Protein AF-A0A9P1DI68-F1 (afdb_monomer_lite)

Sequence (134 aa):
MGTPGVYPNKTTENHTLWALDANTGDMIWSFNTPSCTAVGARGGTLEEMCWPLAWSAPVISKDGIVYINWAFGGVTYALRDINKDGLCDLHNPEEVSSFDFGIGHQGGPALAPGMLVVLTCHGPRAILTAAIEQ

Foldseek 3Di:
DDDQDPPPDQPQPFPKDFDADPVPRHTQAIETDDGLP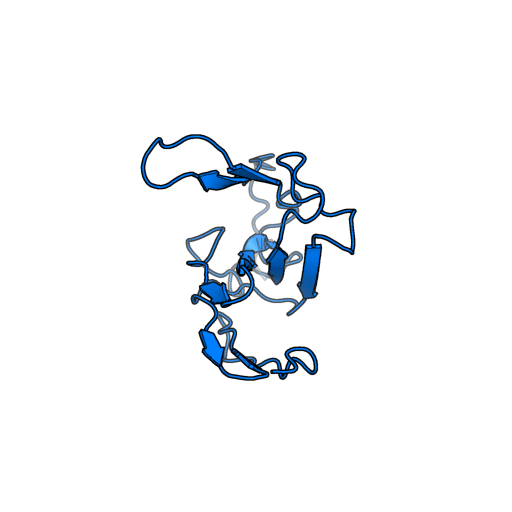EPWAVNDGVVLHDPDDQKADWDADPVGFIWIFGFSNQKIKTADPPVRPRYRDPPDPVGIDMDHPSGGFHYYWDDDQQFIWTQGPVGTDTDRHNDDDD

pLDDT: mean 78.98, std 18.3, range [32.09, 98.06]

InterPro domains:
  IPR011047 Quinoprotein alcohol dehydrogenase-like superfamily [SSF50998] (12-80)
  IPR015943 WD40/YVTN repeat-like-containing domain superfamily [G3DSA:2.130.10.10] (3-131)

Secondary structure (DSSP, 8-state):
-PPP---S-------EEEEE-TTT--EEEEEEPPP--SSSGGG--TTS---S-SBPPPEE-TT-PEEEEETTTTEEEEE--SS-SSB--TT-TTTEEEEE-SS---SPPEEETTEEEEEETTEEEEE--S----

Radius of gyration: 15.73 Å; chains: 1; bounding box: 32×36×48 Å

Structure (mmCIF, N/CA/C/O backbone):
data_AF-A0A9P1DI68-F1
#
_entry.id   AF-A0A9P1DI68-F1
#
loop_
_atom_site.group_PDB
_atom_site.id
_atom_site.type_symbol
_atom_site.label_atom_id
_atom_site.label_alt_id
_atom_site.label_comp_id
_atom_site.label_asym_id
_atom_site.label_entity_id
_atom_site.label_seq_id
_atom_site.pdbx_PDB_ins_code
_atom_site.Cartn_x
_atom_site.Cartn_y
_atom_site.Cartn_z
_atom_site.occupancy
_atom_site.B_iso_or_equiv
_atom_site.auth_seq_id
_atom_site.auth_comp_id
_atom_site.auth_asym_id
_atom_site.auth_atom_id
_atom_site.pdbx_PDB_model_num
ATOM 1 N N . MET A 1 1 ? 15.462 8.224 -32.497 1.00 32.09 1 MET A N 1
ATOM 2 C CA . MET A 1 1 ? 16.110 7.978 -31.192 1.00 32.09 1 MET A CA 1
ATOM 3 C C . MET A 1 1 ? 16.189 9.311 -30.465 1.00 32.09 1 MET A C 1
ATOM 5 O O . MET A 1 1 ? 17.131 10.060 -30.681 1.00 32.09 1 MET A O 1
ATOM 9 N N . GLY A 1 2 ? 15.136 9.670 -29.729 1.00 32.91 2 GLY A N 1
ATOM 10 C CA . GLY A 1 2 ? 15.162 10.847 -28.861 1.00 32.91 2 GLY A CA 1
ATOM 11 C C . GLY A 1 2 ? 15.898 10.488 -27.577 1.00 32.91 2 GLY A C 1
ATOM 12 O O . GLY A 1 2 ? 15.699 9.400 -27.044 1.00 32.91 2 GLY A O 1
ATOM 13 N N . THR A 1 3 ? 16.780 11.363 -27.114 1.00 34.38 3 THR A N 1
ATOM 14 C CA . THR A 1 3 ? 17.386 11.281 -25.781 1.00 34.38 3 THR A CA 1
ATOM 15 C C . THR A 1 3 ? 16.291 11.075 -24.72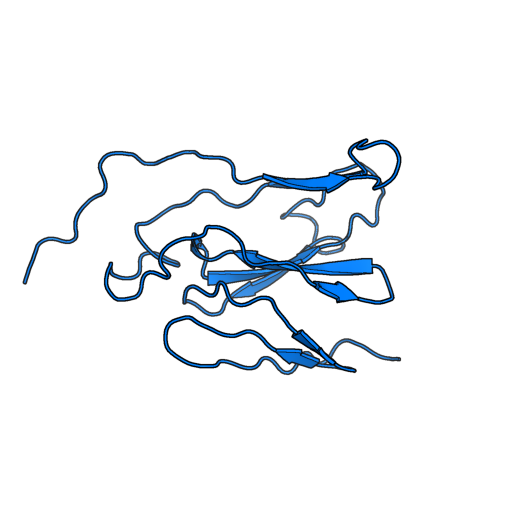8 1.00 34.38 3 THR A C 1
ATOM 17 O O . THR A 1 3 ? 15.342 11.864 -24.731 1.00 34.38 3 THR A O 1
ATOM 20 N N . PRO A 1 4 ? 16.381 10.066 -23.836 1.00 43.75 4 PRO A N 1
ATOM 21 C CA . PRO A 1 4 ? 15.457 9.951 -22.716 1.00 43.75 4 PRO A CA 1
ATOM 22 C C . PRO A 1 4 ? 15.517 11.257 -21.931 1.00 43.75 4 PRO A C 1
ATOM 24 O O . PRO A 1 4 ? 16.596 11.670 -21.501 1.00 43.75 4 PRO A O 1
ATOM 27 N N . GLY A 1 5 ? 14.382 11.946 -21.824 1.00 40.44 5 GLY A N 1
ATOM 28 C CA . GLY A 1 5 ? 14.281 13.172 -21.050 1.00 40.44 5 GLY A CA 1
ATOM 29 C C . GLY A 1 5 ? 14.681 12.874 -19.612 1.00 40.44 5 GLY A C 1
ATOM 30 O O . GLY A 1 5 ? 13.929 12.251 -18.871 1.00 40.44 5 GLY A O 1
ATOM 31 N N . VAL A 1 6 ? 15.885 13.289 -19.227 1.00 43.25 6 VAL A N 1
ATOM 32 C CA . VAL A 1 6 ? 16.270 13.391 -17.824 1.00 43.25 6 VAL A CA 1
ATOM 33 C C . VAL A 1 6 ? 15.393 14.494 -17.253 1.00 43.25 6 VAL A C 1
ATOM 35 O O . VAL A 1 6 ? 15.580 15.655 -17.605 1.00 43.25 6 VAL A O 1
ATOM 38 N N . TYR A 1 7 ? 14.412 14.144 -16.422 1.00 46.22 7 TYR A N 1
ATOM 39 C CA . TYR A 1 7 ? 13.663 15.138 -15.660 1.00 46.22 7 TYR A CA 1
ATOM 40 C C . TYR A 1 7 ? 14.650 15.797 -14.692 1.00 46.22 7 TYR A C 1
ATOM 42 O O . TYR A 1 7 ? 15.198 15.106 -13.826 1.00 46.22 7 TYR A O 1
ATOM 50 N N . PRO A 1 8 ? 14.933 17.106 -14.829 1.00 38.75 8 PRO A N 1
ATOM 51 C CA . PRO A 1 8 ? 15.847 17.812 -13.949 1.00 38.75 8 PRO A CA 1
ATOM 52 C C . PRO A 1 8 ? 15.098 18.171 -12.666 1.00 38.75 8 PRO A C 1
ATOM 54 O O . PRO A 1 8 ? 14.751 19.319 -12.431 1.00 38.75 8 PRO A O 1
ATOM 57 N N . ASN A 1 9 ? 14.764 17.153 -11.885 1.00 41.59 9 ASN A N 1
ATOM 58 C CA . ASN A 1 9 ? 14.461 17.239 -10.467 1.00 41.59 9 ASN A CA 1
ATOM 59 C C . ASN A 1 9 ? 14.206 15.814 -10.001 1.00 41.59 9 ASN A C 1
ATOM 61 O O . ASN A 1 9 ? 13.138 15.251 -10.223 1.00 41.59 9 ASN A O 1
ATOM 65 N N . LYS A 1 10 ? 15.208 15.224 -9.351 1.00 45.25 10 LYS A N 1
ATOM 66 C CA . LYS A 1 10 ? 14.992 14.087 -8.464 1.00 45.25 10 LYS A CA 1
ATOM 67 C C . LYS A 1 10 ? 14.120 14.618 -7.329 1.00 45.25 10 LYS A C 1
ATOM 69 O O . LYS A 1 10 ? 14.650 15.127 -6.345 1.00 45.25 10 LYS A O 1
ATOM 74 N N . THR A 1 11 ? 12.802 14.620 -7.507 1.00 45.91 11 THR A N 1
ATOM 75 C CA . THR A 1 11 ? 11.884 14.972 -6.435 1.00 45.91 11 THR A CA 1
ATOM 76 C C . THR A 1 11 ? 12.023 13.874 -5.394 1.00 45.91 11 THR A C 1
ATOM 78 O O . THR A 1 11 ? 11.524 12.762 -5.532 1.00 45.91 11 THR A O 1
ATOM 81 N N . THR A 1 12 ? 12.768 14.170 -4.334 1.00 49.91 12 THR A N 1
ATOM 82 C CA . THR A 1 12 ? 12.693 13.454 -3.059 1.00 49.91 12 THR A CA 1
ATOM 83 C C . THR A 1 12 ? 11.358 13.787 -2.392 1.00 49.91 12 THR A C 1
ATOM 85 O O . THR A 1 12 ? 11.315 14.245 -1.253 1.00 49.91 12 THR A O 1
ATOM 88 N N . GLU A 1 13 ? 10.265 13.667 -3.141 1.00 55.19 13 GLU A N 1
ATOM 89 C CA . GLU A 1 13 ? 8.928 13.770 -2.595 1.00 55.19 13 GLU A CA 1
ATOM 90 C C . GLU A 1 13 ? 8.684 12.460 -1.856 1.00 55.19 13 GLU A C 1
ATOM 92 O O . GLU A 1 13 ? 8.638 11.377 -2.439 1.00 55.19 13 GLU A O 1
ATOM 97 N N . ASN A 1 14 ? 8.629 12.556 -0.532 1.00 62.91 14 ASN A N 1
ATOM 98 C CA . ASN A 1 14 ? 8.156 11.456 0.284 1.00 62.91 14 ASN A CA 1
ATOM 99 C C . ASN A 1 14 ? 6.650 11.364 0.042 1.00 62.91 14 ASN A C 1
ATOM 101 O O . ASN A 1 14 ? 5.898 12.257 0.434 1.00 62.91 14 ASN A O 1
ATOM 105 N N . HIS A 1 15 ? 6.212 10.313 -0.645 1.00 79.19 15 HIS A N 1
ATOM 106 C CA . HIS A 1 15 ? 4.796 10.049 -0.833 1.00 79.19 15 HIS A CA 1
ATOM 107 C C . HIS A 1 15 ? 4.328 9.201 0.345 1.00 79.19 15 HIS A C 1
ATOM 109 O O . HIS A 1 15 ? 4.449 7.980 0.345 1.00 79.19 15 HIS A O 1
ATOM 115 N N . THR A 1 16 ? 3.845 9.854 1.394 1.00 87.69 16 THR A N 1
ATOM 116 C CA . THR A 1 16 ? 3.366 9.146 2.582 1.00 87.69 16 THR A CA 1
ATOM 117 C C . THR A 1 16 ? 1.897 8.773 2.413 1.00 87.69 16 THR A C 1
ATOM 119 O O . THR A 1 16 ? 1.075 9.595 2.006 1.00 87.69 16 THR A O 1
ATOM 122 N N . LEU A 1 17 ? 1.569 7.521 2.721 1.00 90.50 17 LEU A N 1
ATOM 123 C CA . LEU A 1 17 ? 0.198 7.068 2.917 1.00 90.50 17 LEU A CA 1
ATOM 124 C C . LEU A 1 17 ? -0.149 7.193 4.402 1.00 90.50 17 LEU A C 1
ATOM 126 O O . LEU A 1 17 ? 0.627 6.759 5.252 1.00 90.50 17 LEU A O 1
ATOM 130 N N . TRP A 1 18 ? -1.316 7.754 4.704 1.00 94.38 18 TRP A N 1
ATOM 131 C CA . TRP A 1 18 ? -1.833 7.871 6.066 1.00 94.38 18 TRP A CA 1
ATOM 132 C C . TRP A 1 18 ? -3.146 7.112 6.206 1.00 94.38 18 TRP A C 1
ATOM 134 O O . TRP A 1 18 ? -4.037 7.250 5.366 1.00 94.38 18 TRP A O 1
ATOM 144 N N . ALA A 1 19 ? -3.279 6.367 7.299 1.00 95.12 19 ALA A N 1
ATOM 145 C CA . ALA A 1 19 ? -4.569 5.921 7.799 1.00 95.12 19 ALA A CA 1
ATOM 146 C C . ALA A 1 19 ? -5.004 6.845 8.930 1.00 95.12 19 ALA A C 1
ATOM 148 O O . ALA A 1 19 ? -4.242 7.085 9.866 1.00 95.12 19 ALA A O 1
ATOM 149 N N . LEU A 1 20 ? -6.226 7.358 8.831 1.00 96.69 20 LEU A N 1
ATOM 150 C CA . LEU A 1 20 ? -6.794 8.300 9.787 1.00 96.69 20 LEU A CA 1
ATOM 151 C C . LEU A 1 20 ? -8.055 7.707 10.416 1.00 96.69 20 LEU A C 1
ATOM 153 O O . LEU A 1 20 ? -8.804 6.985 9.751 1.00 96.69 20 LEU A O 1
ATOM 157 N N . ASP A 1 21 ? -8.316 8.050 11.672 1.00 96.12 21 ASP A N 1
ATOM 158 C CA . ASP A 1 21 ? -9.620 7.841 12.288 1.00 96.12 21 ASP A CA 1
ATOM 159 C C . ASP A 1 21 ? -10.653 8.717 11.568 1.00 96.12 21 ASP A C 1
ATOM 161 O O . ASP A 1 21 ? -10.481 9.926 11.420 1.00 96.12 21 ASP A O 1
ATOM 165 N N . ALA A 1 22 ? -11.736 8.107 11.089 1.00 95.31 22 ALA A N 1
ATOM 166 C CA . ALA A 1 22 ? -12.729 8.812 10.282 1.00 95.31 22 ALA A CA 1
ATOM 167 C C . ALA A 1 22 ? -13.565 9.832 11.079 1.00 95.31 22 ALA A C 1
ATOM 169 O O . ALA A 1 22 ? -14.155 10.731 10.480 1.00 95.31 22 ALA A O 1
ATOM 170 N N . ASN A 1 23 ? -13.648 9.689 12.404 1.00 98.06 23 ASN A N 1
ATOM 171 C CA . ASN A 1 23 ? -14.418 10.575 13.273 1.00 98.06 23 ASN A CA 1
ATOM 172 C C . ASN A 1 23 ? -13.576 11.750 13.771 1.00 98.06 23 ASN A C 1
ATOM 174 O O . ASN A 1 23 ? -14.098 12.859 13.887 1.00 98.06 23 ASN A O 1
ATOM 178 N N . THR A 1 24 ? -12.302 11.506 14.095 1.00 97.94 24 THR A N 1
ATOM 179 C CA . THR A 1 24 ? -11.427 12.521 14.706 1.00 97.94 24 THR A CA 1
ATOM 180 C C . THR A 1 24 ? -10.421 13.121 13.730 1.00 97.94 24 THR A C 1
ATOM 182 O O . THR A 1 24 ? -10.003 14.263 13.911 1.00 97.94 24 THR A O 1
ATOM 185 N N . GLY A 1 25 ? -10.056 12.389 12.676 1.00 96.75 25 GLY A N 1
ATOM 186 C CA . GLY A 1 25 ? -8.954 12.740 11.782 1.00 96.75 25 GLY A CA 1
ATOM 187 C C . GLY A 1 25 ? -7.571 12.417 12.352 1.00 96.75 25 GLY A C 1
ATOM 188 O O . GLY A 1 25 ? -6.574 12.747 11.709 1.00 96.75 25 GLY A O 1
ATOM 189 N N . ASP A 1 26 ? -7.490 11.780 13.524 1.00 97.50 26 ASP A N 1
ATOM 190 C CA . ASP A 1 26 ? -6.214 11.408 14.136 1.00 97.50 26 ASP A CA 1
ATOM 191 C C . ASP A 1 26 ? -5.508 10.335 13.307 1.00 97.50 26 ASP A C 1
ATOM 193 O O . ASP A 1 26 ? -6.136 9.415 12.781 1.00 97.50 26 ASP A O 1
ATOM 197 N N . MET A 1 27 ? -4.184 10.432 13.202 1.00 96.81 27 MET A N 1
ATOM 198 C CA . MET A 1 27 ? -3.389 9.424 12.509 1.00 96.81 27 MET A CA 1
ATOM 199 C C . MET A 1 27 ? -3.386 8.114 13.301 1.00 96.81 27 MET A C 1
ATOM 201 O O . MET A 1 27 ? -2.985 8.086 14.462 1.00 96.81 27 MET A O 1
ATOM 205 N N . ILE A 1 28 ? -3.781 7.031 12.635 1.00 96.38 28 ILE A N 1
ATOM 206 C CA . ILE A 1 28 ? -3.677 5.662 13.145 1.00 96.38 28 ILE A CA 1
ATOM 207 C C . ILE A 1 28 ? -2.283 5.128 12.831 1.00 96.38 28 ILE A C 1
ATOM 209 O O . ILE A 1 28 ? -1.562 4.734 13.737 1.00 96.38 28 ILE A O 1
ATOM 213 N N . TRP A 1 29 ? -1.899 5.153 11.552 1.00 97.06 29 TRP A N 1
ATOM 214 C CA . TRP A 1 29 ? -0.570 4.759 11.098 1.00 97.06 29 TRP A CA 1
ATOM 215 C C . TRP A 1 29 ? -0.179 5.473 9.805 1.00 97.06 29 TRP A C 1
ATOM 217 O O . TRP A 1 29 ? -1.011 6.066 9.107 1.00 97.06 29 TRP A O 1
ATOM 227 N N . SER A 1 30 ? 1.106 5.394 9.471 1.00 95.88 30 SER A N 1
ATOM 228 C CA . SER A 1 30 ? 1.663 5.906 8.222 1.00 95.88 30 SER A CA 1
ATOM 229 C C . SER A 1 30 ? 2.516 4.864 7.502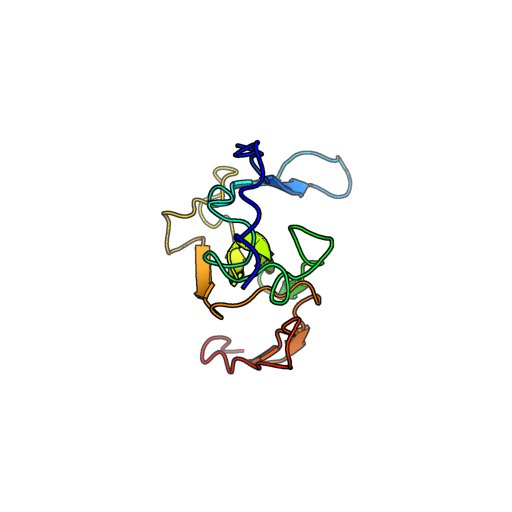 1.00 95.88 30 SER A C 1
ATOM 231 O O . SER A 1 30 ? 3.003 3.916 8.108 1.00 95.88 30 SER A O 1
ATOM 233 N N . PHE A 1 31 ? 2.693 5.039 6.197 1.00 94.12 31 PHE A N 1
ATOM 234 C CA . PHE A 1 31 ? 3.605 4.246 5.380 1.00 94.12 31 PHE A CA 1
ATOM 235 C C . PHE A 1 31 ? 4.376 5.177 4.446 1.00 94.12 31 PHE A C 1
ATOM 237 O O . PHE A 1 31 ? 3.776 5.942 3.685 1.00 94.12 31 PHE A O 1
ATOM 244 N N . ASN A 1 32 ? 5.707 5.116 4.494 1.00 90.44 32 ASN A N 1
ATOM 245 C CA . ASN A 1 32 ? 6.570 5.912 3.626 1.00 90.44 32 ASN A CA 1
ATOM 246 C C . ASN A 1 32 ? 6.971 5.103 2.397 1.00 90.44 32 ASN A C 1
ATOM 248 O O . ASN A 1 32 ? 7.552 4.024 2.512 1.00 90.44 32 ASN A O 1
ATOM 252 N N . THR A 1 33 ? 6.706 5.638 1.206 1.00 77.75 33 THR A N 1
ATOM 253 C CA . THR A 1 33 ? 7.134 4.973 -0.025 1.00 77.75 33 THR A CA 1
ATOM 254 C C . THR A 1 33 ? 8.644 4.989 -0.186 1.00 77.75 33 THR A C 1
ATOM 256 O O . THR A 1 33 ? 9.292 5.979 0.173 1.00 77.75 33 THR A O 1
ATOM 259 N N . PRO A 1 34 ? 9.194 3.993 -0.899 1.00 78.62 34 PRO A N 1
ATOM 260 C CA . PRO A 1 34 ? 10.483 4.159 -1.546 1.00 78.62 34 PRO A CA 1
ATOM 261 C C . PRO A 1 34 ? 10.503 5.425 -2.404 1.00 78.62 34 PRO A C 1
ATOM 263 O O . PRO A 1 34 ? 9.506 5.781 -3.037 1.00 78.62 34 PRO A O 1
ATOM 266 N N . SER A 1 35 ? 11.658 6.082 -2.463 1.00 76.50 35 SER A N 1
ATOM 267 C CA . SER A 1 35 ? 11.846 7.253 -3.314 1.00 76.50 35 SER A CA 1
ATOM 268 C C . SER A 1 35 ? 11.555 6.930 -4.781 1.00 76.50 35 SER A C 1
ATOM 270 O O . SER A 1 35 ? 11.898 5.852 -5.273 1.00 76.50 35 SER A O 1
ATOM 272 N N . CYS A 1 36 ? 10.995 7.898 -5.505 1.00 73.56 36 CYS A N 1
ATOM 273 C CA . CYS A 1 36 ? 10.926 7.827 -6.957 1.00 73.56 36 CYS A CA 1
ATOM 274 C C . CYS A 1 36 ? 12.354 7.886 -7.520 1.00 73.56 36 CYS A C 1
ATOM 276 O O . CYS A 1 36 ? 13.064 8.883 -7.369 1.00 73.56 36 CYS A O 1
ATOM 278 N N . THR A 1 37 ? 12.817 6.787 -8.111 1.00 68.88 37 THR A N 1
ATOM 279 C CA . THR A 1 37 ? 14.190 6.682 -8.624 1.00 68.88 37 THR A CA 1
ATOM 280 C C . THR A 1 37 ? 14.284 6.926 -10.125 1.00 68.88 37 THR A C 1
ATOM 282 O O . THR A 1 37 ? 15.400 7.056 -10.629 1.00 68.88 37 THR A O 1
ATOM 285 N N . ALA A 1 38 ? 13.156 7.015 -10.842 1.00 71.38 38 ALA A N 1
ATOM 286 C CA . ALA A 1 38 ? 13.159 7.171 -12.290 1.00 71.38 38 ALA A CA 1
ATOM 287 C C . ALA A 1 38 ? 11.845 7.722 -12.878 1.00 71.38 38 ALA A C 1
ATOM 289 O O . ALA A 1 38 ? 10.828 7.829 -12.205 1.00 71.38 38 ALA A O 1
ATOM 290 N N . VAL A 1 39 ? 11.898 8.043 -14.174 1.00 65.88 39 VAL A N 1
ATOM 291 C CA . VAL A 1 39 ? 10.841 8.687 -14.978 1.00 65.88 39 VAL A CA 1
ATOM 292 C C . VAL A 1 39 ? 9.621 7.792 -15.223 1.00 65.88 39 VAL A C 1
ATOM 294 O O . VAL A 1 39 ? 8.588 8.277 -15.646 1.00 65.88 39 VAL A O 1
ATOM 297 N N . GLY A 1 40 ? 9.713 6.501 -14.933 1.00 70.81 40 GLY A N 1
ATOM 298 C CA . GLY A 1 40 ? 8.611 5.549 -14.992 1.00 70.81 40 GLY A CA 1
ATOM 299 C C . GLY A 1 40 ? 8.864 4.422 -13.999 1.00 70.81 40 GLY A C 1
ATOM 300 O O . GLY A 1 40 ? 9.939 4.363 -13.390 1.00 70.81 40 GLY A O 1
ATOM 301 N N . ALA A 1 41 ? 7.897 3.513 -13.853 1.00 74.81 41 ALA A N 1
ATOM 302 C CA . ALA A 1 41 ? 8.063 2.330 -13.012 1.00 74.81 41 ALA A CA 1
ATOM 303 C C . ALA A 1 41 ? 9.396 1.634 -13.327 1.00 74.81 41 ALA A C 1
ATOM 305 O O . ALA A 1 41 ? 9.658 1.282 -14.476 1.00 74.81 41 ALA A O 1
ATOM 306 N N . ARG A 1 42 ? 10.270 1.513 -12.318 1.00 71.75 42 ARG A N 1
ATOM 307 C CA . ARG A 1 42 ? 11.617 0.913 -12.428 1.00 71.75 42 ARG A CA 1
ATOM 308 C C . ARG A 1 42 ? 12.510 1.464 -13.551 1.00 71.75 42 ARG A C 1
ATOM 310 O O . ARG A 1 42 ? 13.397 0.764 -14.030 1.00 71.75 42 ARG A O 1
ATOM 317 N N . GLY A 1 43 ? 12.321 2.717 -13.955 1.00 70.94 43 GLY A N 1
ATOM 318 C CA . GLY A 1 43 ? 13.106 3.313 -15.040 1.00 70.94 43 GLY A CA 1
ATOM 319 C C . GLY A 1 43 ? 12.621 2.971 -16.439 1.00 70.94 43 GLY A C 1
ATOM 320 O O . GLY A 1 43 ? 13.394 3.100 -17.386 1.00 70.94 43 GLY A O 1
ATOM 321 N N . GLY A 1 44 ? 11.348 2.588 -16.563 1.00 73.06 44 GLY A N 1
ATOM 322 C CA . GLY A 1 44 ? 10.656 2.518 -17.843 1.00 73.06 44 GLY A CA 1
ATOM 323 C C . GLY A 1 44 ? 10.667 3.841 -18.615 1.00 73.06 44 GLY A C 1
ATOM 324 O O . GLY A 1 44 ? 11.034 4.910 -18.112 1.00 73.06 44 GLY A O 1
ATOM 325 N N . THR A 1 45 ? 10.271 3.750 -19.878 1.00 76.38 45 THR A N 1
ATOM 326 C CA . THR A 1 45 ? 10.192 4.890 -20.790 1.00 76.38 45 THR A CA 1
ATOM 327 C C . THR A 1 45 ? 9.010 5.802 -20.458 1.00 76.38 45 THR A C 1
ATOM 329 O O . THR A 1 45 ? 8.073 5.428 -19.757 1.00 76.38 45 THR A O 1
ATOM 332 N N . LEU A 1 46 ? 9.019 7.012 -21.021 1.00 74.19 46 LEU A N 1
ATOM 333 C CA . LEU A 1 46 ? 7.889 7.940 -20.926 1.00 74.19 46 LEU A CA 1
ATOM 334 C C . LEU A 1 46 ? 6.588 7.412 -21.525 1.00 74.19 46 LEU A C 1
ATOM 336 O O . LEU A 1 46 ? 5.510 7.850 -21.130 1.00 74.19 46 LEU A O 1
ATOM 340 N N . GLU A 1 47 ? 6.706 6.500 -22.481 1.00 75.31 47 GLU A N 1
ATOM 341 C CA . GLU A 1 47 ? 5.584 5.881 -23.176 1.00 75.31 47 GLU A CA 1
ATOM 342 C C . GLU A 1 47 ? 4.965 4.749 -22.346 1.00 75.31 47 GLU A C 1
ATOM 344 O O . GLU A 1 47 ? 3.778 4.482 -22.473 1.00 75.31 47 GLU A O 1
ATOM 349 N N . GLU A 1 48 ? 5.753 4.148 -21.447 1.00 73.12 48 GLU A N 1
ATOM 350 C CA . GLU A 1 48 ? 5.330 3.144 -20.458 1.00 73.12 48 GLU A CA 1
ATOM 351 C C . GLU A 1 48 ? 4.892 3.767 -19.122 1.00 73.12 48 GLU A C 1
ATOM 353 O O . GLU A 1 48 ? 4.484 3.064 -18.189 1.00 73.12 48 GLU A O 1
ATOM 358 N N . MET A 1 49 ? 5.031 5.089 -18.981 1.00 75.25 49 MET A N 1
ATOM 359 C CA . MET A 1 49 ? 4.652 5.764 -17.752 1.00 75.25 49 MET A CA 1
ATOM 360 C C . MET A 1 49 ? 3.132 5.786 -17.602 1.00 75.25 49 MET A C 1
ATOM 362 O O . MET A 1 49 ? 2.394 6.267 -18.460 1.00 75.25 49 MET A O 1
ATOM 366 N N . CYS A 1 50 ? 2.678 5.354 -16.427 1.00 75.00 50 CYS A N 1
ATOM 367 C CA . CYS A 1 50 ? 1.308 5.561 -16.010 1.00 75.00 50 CYS A CA 1
ATOM 368 C C . CYS A 1 50 ? 1.117 7.005 -15.517 1.00 75.00 50 CYS A C 1
ATOM 370 O O . CYS A 1 50 ? 1.476 7.354 -14.394 1.00 75.00 50 CYS A O 1
ATOM 372 N N . TRP A 1 51 ? 0.607 7.859 -16.402 1.00 74.12 51 TRP A N 1
ATOM 373 C CA . TRP A 1 51 ? 0.264 9.257 -16.140 1.00 74.12 51 TRP A CA 1
ATOM 374 C C . TRP A 1 51 ? -1.212 9.417 -15.748 1.00 74.12 51 TRP A C 1
ATOM 376 O O . TRP A 1 51 ? -2.047 8.682 -16.271 1.00 74.12 51 TRP A O 1
ATOM 386 N N . PRO A 1 52 ? -1.580 10.498 -15.037 1.00 60.81 52 PRO A N 1
ATOM 387 C CA . PRO A 1 52 ? -0.957 11.010 -13.814 1.00 60.81 52 PRO A CA 1
ATOM 388 C C . PRO A 1 52 ? -1.369 10.114 -12.635 1.00 60.81 52 PRO A C 1
ATOM 390 O O . PRO A 1 52 ? -2.421 9.515 -12.736 1.00 60.81 52 PRO A O 1
ATOM 393 N N . LEU A 1 53 ? -0.588 10.029 -11.551 1.00 69.25 53 LEU A N 1
ATOM 394 C CA . LEU A 1 53 ? -0.951 9.562 -10.186 1.00 69.25 53 LEU A CA 1
ATOM 395 C C . LEU A 1 53 ? 0.161 8.681 -9.598 1.00 69.25 53 LEU A C 1
ATOM 397 O O . LEU A 1 53 ? 0.632 7.724 -10.209 1.00 69.25 53 LEU A O 1
ATOM 401 N N . ALA A 1 54 ? 0.552 9.003 -8.368 1.00 76.81 54 ALA A N 1
ATOM 402 C CA . ALA A 1 54 ? 1.529 8.238 -7.605 1.00 76.81 54 ALA A CA 1
ATOM 403 C C . ALA A 1 54 ? 0.888 6.971 -6.994 1.00 76.81 54 ALA A C 1
ATOM 405 O O . ALA A 1 54 ? 1.467 5.886 -7.035 1.00 76.81 54 ALA A O 1
ATOM 406 N N . TRP A 1 55 ? -0.349 7.110 -6.505 1.00 86.31 55 TRP A N 1
ATOM 407 C CA . TRP A 1 55 ? -1.115 6.086 -5.796 1.00 86.31 55 TRP A CA 1
ATOM 408 C C . TRP A 1 55 ? -2.442 5.767 -6.488 1.00 86.31 55 TRP A C 1
ATOM 410 O O . TRP A 1 55 ? -3.098 6.665 -7.019 1.00 86.31 55 TRP A O 1
ATOM 420 N N . SER A 1 56 ? -2.870 4.504 -6.425 1.00 88.75 56 SER A N 1
ATOM 421 C CA . SER A 1 56 ? -4.263 4.136 -6.706 1.00 88.75 56 SER A CA 1
ATOM 422 C C . SER A 1 56 ? -5.192 4.481 -5.543 1.00 88.75 56 SER A C 1
ATOM 424 O O . SER A 1 56 ? -4.753 4.709 -4.417 1.00 88.75 56 SER A O 1
ATOM 426 N N . ALA A 1 57 ? -6.503 4.392 -5.783 1.00 91.56 57 ALA A N 1
ATOM 427 C CA . ALA A 1 57 ? -7.441 4.174 -4.685 1.00 91.56 57 ALA A CA 1
ATOM 428 C C . ALA A 1 57 ? -7.097 2.848 -3.966 1.00 91.56 57 ALA A C 1
ATOM 430 O O . ALA A 1 57 ? -6.768 1.870 -4.651 1.00 91.56 57 ALA A O 1
ATOM 431 N N . PRO A 1 58 ? -7.132 2.795 -2.624 1.00 93.00 58 PRO A N 1
ATOM 432 C CA . PRO A 1 58 ? -6.899 1.565 -1.879 1.00 93.00 58 PRO A CA 1
ATOM 433 C C . PRO A 1 58 ? -8.151 0.681 -1.830 1.00 93.00 58 PRO A C 1
ATOM 435 O O . PRO A 1 58 ? -9.274 1.149 -2.023 1.00 93.00 58 PRO A O 1
ATOM 438 N N . VAL A 1 59 ? -7.958 -0.591 -1.484 1.00 94.06 59 VAL A N 1
ATOM 439 C CA . VAL A 1 59 ? -9.025 -1.493 -1.031 1.00 94.06 59 VAL A CA 1
ATOM 440 C C . VAL A 1 59 ? -8.610 -2.120 0.296 1.00 94.06 59 VAL A C 1
ATOM 442 O O . VAL A 1 59 ? -7.437 -2.424 0.494 1.00 94.06 59 VAL A O 1
ATOM 445 N N . ILE A 1 60 ? -9.555 -2.296 1.215 1.00 93.62 60 ILE A N 1
ATOM 446 C CA . ILE A 1 60 ? -9.308 -2.883 2.534 1.00 93.62 60 ILE A CA 1
ATOM 447 C C . ILE A 1 60 ? -10.046 -4.219 2.659 1.00 93.62 60 ILE A C 1
ATOM 449 O O . ILE A 1 60 ? -11.214 -4.332 2.279 1.00 93.62 60 ILE A O 1
ATOM 453 N N . SER A 1 61 ? -9.362 -5.246 3.156 1.00 91.81 61 SER A N 1
ATOM 454 C CA . SER A 1 61 ? -9.960 -6.550 3.444 1.00 91.81 61 SER A CA 1
ATOM 455 C C . SER A 1 61 ? -10.702 -6.556 4.784 1.00 91.81 61 SER A C 1
ATOM 457 O O . SER A 1 61 ? -10.525 -5.668 5.615 1.00 91.81 61 SER A O 1
ATOM 459 N N . LYS A 1 62 ? -11.523 -7.591 5.029 1.00 90.25 62 LYS A N 1
ATOM 460 C CA . LYS A 1 62 ? -12.292 -7.733 6.283 1.00 90.25 62 LYS A CA 1
ATOM 461 C C . LYS A 1 62 ? -11.416 -7.764 7.535 1.00 90.25 62 LYS A C 1
ATOM 463 O O . LYS A 1 62 ? -11.856 -7.380 8.610 1.00 90.25 62 LYS A O 1
ATOM 468 N N . ASP A 1 63 ? -10.206 -8.286 7.399 1.00 88.75 63 ASP A N 1
ATOM 469 C CA . ASP A 1 63 ? -9.250 -8.379 8.482 1.00 88.75 63 ASP A CA 1
ATOM 470 C C . ASP A 1 63 ? -8.496 -7.044 8.646 1.00 88.75 63 ASP A C 1
ATOM 472 O O . ASP A 1 63 ? -8.010 -6.742 9.727 1.00 88.75 63 ASP A O 1
ATOM 476 N N . GLY A 1 64 ? -8.527 -6.152 7.659 1.00 91.31 64 GLY A N 1
ATOM 477 C CA . GLY A 1 64 ? -7.967 -4.805 7.777 1.00 91.31 64 GLY A CA 1
ATOM 478 C C . GLY A 1 64 ? -6.601 -4.660 7.120 1.00 91.31 64 GLY A C 1
ATOM 479 O O . GLY A 1 64 ? -5.875 -3.727 7.446 1.00 91.31 64 GLY A O 1
ATOM 480 N N . ILE A 1 65 ? -6.245 -5.565 6.204 1.00 94.19 65 ILE A N 1
ATOM 481 C CA . ILE A 1 65 ? -5.105 -5.367 5.307 1.00 94.19 65 ILE A CA 1
ATOM 482 C C . ILE A 1 65 ? -5.522 -4.365 4.233 1.00 94.19 65 ILE A C 1
ATOM 484 O O . ILE A 1 65 ? -6.546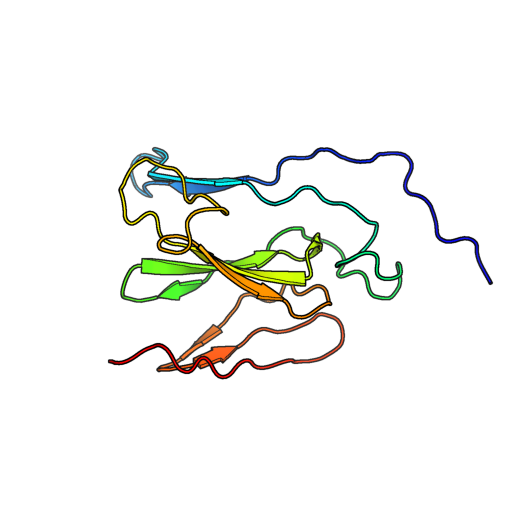 -4.536 3.564 1.00 94.19 65 ILE A O 1
ATOM 488 N N . VAL A 1 66 ? -4.718 -3.323 4.057 1.00 95.19 66 VAL A N 1
ATOM 489 C CA . VAL A 1 66 ? -4.899 -2.327 3.002 1.00 95.19 66 VAL A CA 1
ATOM 490 C C . VAL A 1 66 ? -4.049 -2.707 1.801 1.00 95.19 66 VAL A C 1
ATOM 492 O O . VAL 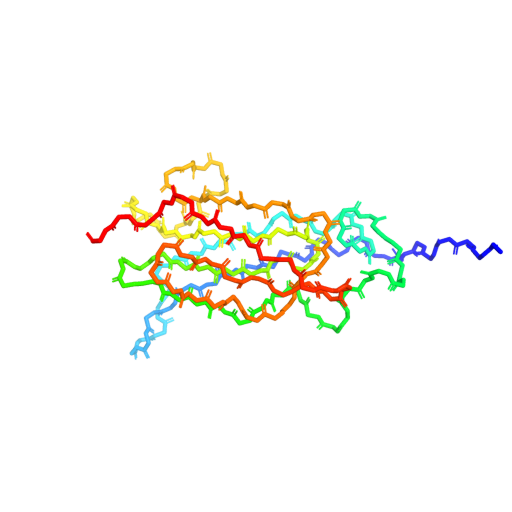A 1 66 ? -2.830 -2.802 1.902 1.00 95.19 66 VAL A O 1
ATOM 495 N N . TYR A 1 67 ? -4.689 -2.879 0.650 1.00 94.00 67 TYR A N 1
ATOM 496 C CA . TYR A 1 67 ? -4.026 -3.092 -0.629 1.00 94.00 67 TYR A CA 1
ATOM 497 C C . TYR A 1 67 ? -4.029 -1.804 -1.442 1.00 94.00 67 TYR A C 1
ATOM 499 O O . TYR A 1 67 ? -5.077 -1.176 -1.622 1.00 94.00 67 TYR A O 1
ATOM 507 N N . ILE A 1 68 ? -2.866 -1.411 -1.955 1.00 92.81 68 ILE A N 1
ATOM 508 C CA . ILE A 1 68 ? -2.703 -0.155 -2.694 1.00 92.81 68 ILE A CA 1
ATOM 509 C C . ILE A 1 68 ? -1.552 -0.240 -3.702 1.00 92.81 68 ILE A C 1
ATOM 511 O O . ILE A 1 68 ? -0.544 -0.908 -3.469 1.00 92.81 68 ILE A O 1
ATOM 515 N N . ASN A 1 69 ? -1.701 0.438 -4.840 1.00 90.19 69 ASN A N 1
ATOM 516 C CA . ASN A 1 69 ? -0.746 0.387 -5.941 1.00 90.19 69 ASN A CA 1
ATOM 517 C C . ASN A 1 69 ? 0.141 1.630 -5.981 1.00 90.19 69 ASN A C 1
ATOM 519 O O . ASN A 1 69 ? -0.363 2.746 -6.097 1.00 90.19 69 ASN A O 1
ATOM 523 N N . TRP A 1 70 ? 1.454 1.413 -5.955 1.00 88.69 70 TRP A N 1
ATOM 524 C CA . TRP A 1 70 ? 2.487 2.428 -6.112 1.00 88.69 70 TRP A CA 1
ATOM 525 C C . TRP A 1 70 ? 2.966 2.491 -7.565 1.00 88.69 70 TRP A C 1
ATOM 527 O O . TRP A 1 70 ? 3.790 1.683 -8.010 1.00 88.69 70 TRP A O 1
ATOM 537 N N . ALA A 1 71 ? 2.455 3.467 -8.317 1.00 83.75 71 ALA A N 1
ATOM 538 C CA . ALA A 1 71 ? 2.638 3.543 -9.764 1.00 83.75 71 ALA A CA 1
ATOM 539 C C . ALA A 1 71 ? 4.096 3.808 -10.173 1.00 83.75 71 ALA A C 1
ATOM 541 O O . ALA A 1 71 ? 4.574 3.200 -11.129 1.00 83.75 71 ALA A O 1
ATOM 542 N N . PHE A 1 72 ? 4.825 4.649 -9.431 1.00 80.88 72 PHE A N 1
ATOM 543 C CA . PHE A 1 72 ? 6.238 4.940 -9.717 1.00 80.88 72 PHE A CA 1
ATOM 544 C C . PHE A 1 72 ? 7.176 3.769 -9.404 1.00 80.88 72 PHE A C 1
ATOM 546 O O . PHE A 1 72 ? 8.269 3.691 -9.960 1.00 80.88 72 PHE A O 1
ATOM 553 N N . GLY A 1 73 ? 6.776 2.852 -8.520 1.00 82.38 73 GLY A N 1
ATOM 554 C CA . GLY A 1 73 ? 7.541 1.633 -8.249 1.00 82.38 73 GLY A CA 1
ATOM 555 C C . GLY A 1 73 ? 7.119 0.444 -9.106 1.00 82.38 73 GLY A C 1
ATOM 556 O O . GLY A 1 73 ? 7.909 -0.483 -9.256 1.00 82.38 73 GLY A O 1
ATOM 557 N N . GLY A 1 74 ? 5.899 0.460 -9.653 1.00 85.06 74 GLY A N 1
ATOM 558 C CA . GLY A 1 74 ? 5.274 -0.724 -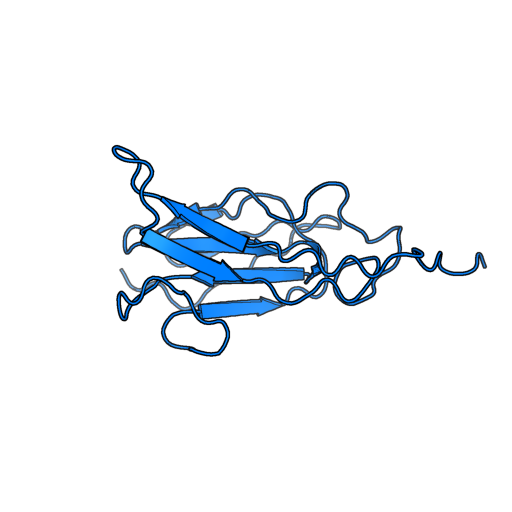10.249 1.00 85.06 74 GLY A CA 1
ATOM 559 C C . GLY A 1 74 ? 5.027 -1.830 -9.222 1.00 85.06 74 GLY A C 1
ATOM 560 O O . GLY A 1 74 ? 5.208 -3.011 -9.516 1.00 85.06 74 GLY A O 1
ATOM 561 N N . VAL A 1 75 ? 4.699 -1.431 -7.989 1.00 88.00 75 VAL A N 1
ATOM 562 C CA . VAL A 1 75 ? 4.568 -2.325 -6.834 1.00 88.00 75 VAL A CA 1
ATOM 563 C C . VAL A 1 75 ? 3.178 -2.188 -6.234 1.00 88.00 75 VAL A C 1
ATOM 565 O O . VAL A 1 75 ? 2.675 -1.081 -6.063 1.00 88.00 75 VAL A O 1
ATOM 568 N N . THR A 1 76 ? 2.550 -3.310 -5.906 1.00 90.38 76 THR A N 1
ATOM 569 C CA . THR A 1 76 ? 1.349 -3.346 -5.066 1.00 90.38 76 THR A CA 1
ATOM 570 C C . THR A 1 76 ? 1.763 -3.728 -3.659 1.00 90.38 76 THR A C 1
ATOM 572 O O . THR A 1 76 ? 2.471 -4.719 -3.481 1.00 90.38 76 THR A O 1
ATOM 575 N N . TYR A 1 77 ? 1.316 -2.958 -2.673 1.00 92.94 77 TYR A N 1
ATOM 576 C CA . TYR A 1 77 ? 1.556 -3.226 -1.261 1.00 92.94 77 TYR A CA 1
ATOM 577 C C . TYR A 1 77 ? 0.310 -3.800 -0.599 1.00 92.94 77 TYR A C 1
ATOM 579 O O . TYR A 1 77 ? -0.806 -3.430 -0.960 1.00 92.94 77 TYR A O 1
ATOM 587 N N . ALA A 1 78 ? 0.530 -4.671 0.379 1.00 94.50 78 ALA A N 1
ATOM 588 C CA . ALA A 1 78 ? -0.429 -5.088 1.387 1.00 94.50 78 ALA A CA 1
ATOM 589 C C . ALA A 1 78 ? 0.112 -4.613 2.742 1.00 94.50 78 ALA A C 1
ATOM 591 O O . ALA A 1 78 ? 1.223 -4.992 3.114 1.00 94.50 78 ALA A O 1
ATOM 592 N N . LEU A 1 79 ? -0.636 -3.745 3.422 1.00 95.75 79 LEU A N 1
ATOM 593 C CA . LEU A 1 79 ? -0.185 -2.992 4.592 1.00 95.75 79 LEU A CA 1
ATOM 594 C C . LEU A 1 79 ? -1.101 -3.239 5.785 1.00 95.75 79 LEU A C 1
ATOM 596 O O . LEU A 1 79 ? -2.329 -3.176 5.648 1.00 95.75 79 LEU A O 1
ATOM 600 N N . ARG A 1 80 ? -0.507 -3.477 6.951 1.00 95.75 80 ARG A N 1
ATOM 601 C CA . ARG A 1 80 ? -1.215 -3.562 8.226 1.00 95.75 80 ARG A CA 1
ATOM 602 C C . ARG A 1 80 ? -0.244 -3.322 9.374 1.00 95.75 80 ARG A C 1
ATOM 604 O O . ARG A 1 80 ? 0.645 -4.132 9.585 1.00 95.75 80 ARG A O 1
ATOM 611 N N . ASP A 1 81 ? -0.465 -2.262 10.139 1.00 96.19 81 ASP A N 1
ATOM 612 C CA . ASP A 1 81 ? 0.257 -2.016 11.389 1.00 96.19 81 ASP A CA 1
ATOM 613 C C . ASP A 1 81 ? -0.210 -3.039 12.443 1.00 96.19 81 ASP A C 1
ATOM 615 O O . ASP A 1 81 ? -1.287 -2.902 13.038 1.00 96.19 81 ASP A O 1
ATOM 619 N N . ILE A 1 82 ? 0.537 -4.137 12.585 1.00 95.31 82 ILE A N 1
ATOM 620 C CA . ILE A 1 82 ? 0.173 -5.242 13.481 1.00 95.31 82 ILE A CA 1
ATOM 621 C C . ILE A 1 82 ? 0.701 -5.012 14.893 1.00 95.31 82 ILE A C 1
ATOM 623 O O . ILE A 1 82 ? 0.085 -5.476 15.860 1.00 95.31 82 ILE A O 1
ATOM 627 N N . ASN A 1 83 ? 1.812 -4.280 15.012 1.00 95.00 83 ASN A N 1
ATOM 628 C CA . ASN A 1 83 ? 2.455 -3.986 16.284 1.00 95.00 83 ASN A CA 1
ATOM 629 C C . ASN A 1 83 ? 1.840 -2.746 16.983 1.00 95.00 83 ASN A C 1
ATOM 631 O O . ASN A 1 83 ? 1.982 -2.606 18.201 1.00 95.00 83 ASN A O 1
ATOM 635 N N . LYS A 1 84 ? 1.064 -1.937 16.244 1.00 95.38 84 LYS A N 1
ATOM 636 C CA . LYS A 1 84 ? 0.361 -0.715 16.668 1.00 95.38 84 LYS A CA 1
ATOM 637 C C . LYS A 1 84 ? 1.286 0.430 17.075 1.00 95.38 84 LYS A C 1
ATOM 639 O O . LYS A 1 84 ? 0.968 1.171 18.010 1.00 95.38 84 LYS A O 1
ATOM 644 N N . ASP A 1 85 ? 2.425 0.566 16.411 1.00 96.56 85 ASP A N 1
ATOM 645 C CA . ASP A 1 85 ? 3.390 1.640 16.654 1.00 96.56 85 ASP A CA 1
ATOM 646 C C . ASP A 1 85 ? 3.120 2.907 15.821 1.00 96.56 85 ASP A C 1
ATOM 648 O O . ASP A 1 85 ? 3.766 3.939 16.033 1.00 96.56 85 ASP A O 1
ATOM 652 N N . GLY A 1 86 ? 2.126 2.868 14.927 1.00 96.62 86 GLY A N 1
ATOM 653 C CA . GLY A 1 86 ? 1.759 3.982 14.058 1.00 96.62 86 GLY A CA 1
ATOM 654 C C . GLY A 1 86 ? 2.588 4.070 12.772 1.00 96.62 86 GLY A C 1
ATOM 655 O O . GLY A 1 86 ? 2.490 5.067 12.040 1.00 96.62 86 GLY A O 1
ATOM 656 N N . LEU A 1 87 ? 3.381 3.049 12.455 1.00 95.88 87 LEU A N 1
ATOM 657 C CA . LEU A 1 87 ? 4.212 2.975 11.263 1.00 95.88 87 LEU A CA 1
ATOM 658 C C . LEU A 1 87 ? 4.141 1.573 10.647 1.00 95.88 87 LEU A C 1
ATOM 660 O O . LEU A 1 87 ? 4.693 0.616 11.161 1.00 95.88 87 LEU A O 1
ATOM 664 N N . CYS A 1 88 ? 3.573 1.465 9.447 1.00 95.75 88 CYS A N 1
ATOM 665 C CA . CYS A 1 88 ? 3.836 0.296 8.612 1.00 95.75 88 CYS A CA 1
ATOM 666 C C . CYS A 1 88 ? 5.268 0.408 8.065 1.00 95.75 88 CYS A C 1
ATOM 668 O O . CYS A 1 88 ? 5.516 1.179 7.130 1.00 95.75 88 CYS A O 1
ATOM 670 N N . ASP A 1 89 ? 6.218 -0.328 8.644 1.00 93.06 89 ASP A N 1
ATOM 671 C CA . ASP A 1 89 ? 7.614 -0.305 8.199 1.00 93.06 89 ASP A CA 1
ATOM 672 C C . ASP A 1 89 ? 7.817 -1.211 6.974 1.00 93.06 89 ASP A C 1
ATOM 674 O O . ASP A 1 89 ? 7.564 -2.413 7.005 1.00 93.06 89 ASP A O 1
ATOM 678 N N . LEU A 1 90 ? 8.346 -0.643 5.885 1.00 90.31 90 LEU A N 1
ATOM 679 C CA . LEU A 1 90 ? 8.699 -1.380 4.668 1.00 90.31 90 LEU A CA 1
ATOM 680 C C . LEU A 1 90 ? 9.705 -2.519 4.925 1.00 90.31 90 LEU A C 1
ATOM 682 O O . LEU A 1 90 ? 9.784 -3.462 4.135 1.00 90.31 90 LEU A O 1
ATOM 686 N N . HIS A 1 91 ? 10.490 -2.432 5.999 1.00 90.00 91 HIS A N 1
ATOM 687 C CA . HIS A 1 91 ? 11.457 -3.452 6.397 1.00 90.00 91 HIS A CA 1
ATOM 688 C C . HIS A 1 91 ? 10.873 -4.529 7.319 1.00 90.00 91 HIS A C 1
ATOM 690 O O . HIS A 1 91 ? 11.562 -5.515 7.594 1.00 90.00 91 HIS A O 1
ATOM 696 N N . ASN A 1 92 ? 9.620 -4.377 7.756 1.00 93.62 92 ASN A N 1
ATOM 697 C CA . ASN A 1 92 ? 8.931 -5.340 8.599 1.00 93.62 92 ASN A CA 1
ATOM 698 C C . ASN A 1 92 ? 8.020 -6.261 7.756 1.00 93.62 92 ASN A C 1
ATOM 700 O O . ASN A 1 92 ? 6.933 -5.851 7.339 1.00 93.62 92 ASN A O 1
ATOM 704 N N . PRO A 1 93 ? 8.414 -7.528 7.520 1.00 92.81 93 PRO A N 1
ATOM 705 C CA . PRO A 1 93 ? 7.631 -8.452 6.700 1.00 92.81 93 PRO A CA 1
ATOM 706 C C . PRO A 1 93 ? 6.315 -8.900 7.355 1.00 92.81 93 PRO A C 1
ATOM 708 O O . PRO A 1 93 ? 5.483 -9.496 6.673 1.00 92.81 93 PRO A O 1
ATOM 711 N N . GLU A 1 94 ? 6.118 -8.651 8.655 1.00 93.50 94 GLU A N 1
ATOM 712 C CA . GLU A 1 94 ? 4.845 -8.932 9.332 1.00 93.50 94 GLU A CA 1
ATOM 713 C C . GLU A 1 94 ? 3.779 -7.864 9.037 1.00 93.50 94 GLU A C 1
ATOM 715 O O . GLU A 1 94 ? 2.585 -8.146 9.130 1.00 93.50 94 GLU A O 1
ATOM 720 N N . GLU A 1 95 ? 4.197 -6.659 8.639 1.00 95.38 95 GLU A N 1
ATOM 721 C CA . GLU A 1 95 ? 3.310 -5.509 8.407 1.00 95.38 95 GLU A CA 1
ATOM 722 C C . GLU A 1 95 ? 3.149 -5.173 6.934 1.00 95.38 95 GLU A C 1
ATOM 724 O O . GLU A 1 95 ? 2.100 -4.679 6.508 1.00 95.38 95 GLU A O 1
ATOM 729 N N . VAL A 1 96 ? 4.195 -5.441 6.150 1.00 94.88 96 VAL A N 1
ATOM 730 C CA . VAL A 1 96 ? 4.258 -5.076 4.743 1.00 94.88 96 VAL A CA 1
ATOM 731 C C . VAL A 1 96 ? 4.597 -6.294 3.899 1.00 94.88 96 VAL A C 1
ATOM 733 O O . VAL A 1 96 ? 5.673 -6.883 3.991 1.00 94.88 96 VAL A O 1
ATOM 736 N N . SER A 1 97 ? 3.686 -6.620 2.989 1.00 92.44 97 SER A N 1
ATOM 737 C CA . SER A 1 97 ? 3.961 -7.497 1.854 1.00 92.44 97 SER A CA 1
ATOM 738 C C . SER A 1 97 ? 3.879 -6.695 0.561 1.00 92.44 97 SER A C 1
ATOM 740 O O . SER A 1 97 ? 3.161 -5.697 0.472 1.00 92.44 97 SER A O 1
ATOM 742 N N . SER A 1 98 ? 4.628 -7.107 -0.457 1.00 90.19 98 SER A N 1
ATOM 743 C CA . SER A 1 98 ? 4.639 -6.411 -1.739 1.00 90.19 98 SER A CA 1
ATOM 744 C C . SER A 1 98 ? 4.756 -7.371 -2.912 1.00 90.19 98 SER A C 1
ATOM 746 O O . SER A 1 98 ? 5.374 -8.431 -2.813 1.00 90.19 98 SER A O 1
ATOM 748 N N . PHE A 1 99 ? 4.165 -6.980 -4.037 1.00 88.25 99 PHE A N 1
ATOM 749 C CA . PHE A 1 99 ? 4.338 -7.660 -5.310 1.00 88.25 99 PHE A CA 1
ATOM 750 C C . PHE A 1 99 ? 4.748 -6.663 -6.386 1.00 88.25 99 PHE A C 1
ATOM 752 O O . PHE A 1 99 ? 4.111 -5.628 -6.576 1.00 88.25 99 PHE A O 1
ATOM 759 N N . ASP A 1 100 ? 5.808 -7.005 -7.104 1.00 86.81 100 ASP A N 1
ATOM 760 C CA . ASP A 1 100 ? 6.374 -6.205 -8.178 1.00 86.81 100 ASP A CA 1
ATOM 761 C C . ASP A 1 100 ? 5.860 -6.679 -9.538 1.00 86.81 100 ASP A C 1
ATOM 763 O O . ASP A 1 100 ? 6.147 -7.792 -9.979 1.00 86.81 100 ASP A O 1
ATOM 767 N N . PHE A 1 101 ? 5.120 -5.818 -10.229 1.00 81.56 101 PHE A N 1
ATOM 768 C CA . PHE A 1 101 ? 4.645 -6.096 -11.582 1.00 81.56 101 PHE A CA 1
ATOM 769 C C . PHE A 1 101 ? 5.631 -5.648 -12.661 1.00 81.56 101 PHE A C 1
ATOM 771 O O . PHE A 1 101 ? 5.430 -5.973 -13.837 1.00 81.56 101 PHE A O 1
ATOM 778 N N . GLY A 1 102 ? 6.665 -4.885 -12.294 1.00 79.81 102 GLY A N 1
ATOM 779 C CA . GLY A 1 102 ? 7.629 -4.298 -13.223 1.00 79.81 102 GLY A CA 1
ATOM 780 C C . GLY A 1 102 ? 7.053 -3.204 -14.126 1.00 79.81 102 GLY A C 1
ATOM 781 O O . GLY A 1 102 ? 7.722 -2.786 -15.064 1.00 79.81 102 GLY A O 1
ATOM 782 N N . ILE A 1 103 ? 5.820 -2.754 -13.880 1.00 81.19 103 ILE A N 1
ATOM 783 C CA . ILE A 1 103 ? 5.135 -1.733 -14.677 1.00 81.19 103 ILE A CA 1
ATOM 784 C C . ILE A 1 103 ? 4.184 -0.923 -13.801 1.00 81.19 103 ILE A C 1
ATOM 786 O O . ILE A 1 103 ? 3.703 -1.432 -12.798 1.00 81.19 103 ILE A O 1
ATOM 790 N N . GLY A 1 104 ? 3.890 0.323 -14.172 1.00 82.00 104 GLY A N 1
ATOM 791 C CA . GLY A 1 104 ? 2.965 1.168 -13.418 1.00 82.00 104 GLY A CA 1
ATOM 792 C C . GLY A 1 104 ? 1.515 0.668 -13.469 1.00 82.00 104 GLY A C 1
ATOM 793 O O . GLY A 1 104 ? 1.013 0.239 -14.513 1.00 82.00 104 GLY A O 1
ATOM 794 N N . HIS A 1 105 ? 0.824 0.762 -12.335 1.00 84.44 105 HIS A N 1
ATOM 795 C CA . HIS A 1 105 ? -0.607 0.488 -12.192 1.00 84.44 105 HIS A CA 1
ATOM 796 C C . HIS A 1 105 ? -1.234 1.495 -11.228 1.00 84.44 105 HIS A C 1
ATOM 798 O O . HIS A 1 105 ? -0.718 1.730 -10.139 1.00 84.44 105 HIS A O 1
ATOM 804 N N . GLN A 1 106 ? -2.363 2.072 -11.642 1.00 82.38 106 GLN A N 1
ATOM 805 C CA . GLN A 1 106 ? -3.116 3.077 -10.878 1.00 82.38 106 GLN A CA 1
ATOM 806 C C . GLN A 1 106 ? -4.579 2.704 -10.661 1.00 82.38 106 GLN A C 1
ATOM 808 O O . GLN A 1 106 ? -5.239 3.295 -9.808 1.00 82.38 106 GLN A O 1
ATOM 813 N N . GLY A 1 107 ? -5.104 1.736 -11.420 1.00 83.31 107 GLY A N 1
ATOM 814 C CA . GLY A 1 107 ? -6.448 1.227 -11.171 1.00 83.31 107 GLY A CA 1
ATOM 815 C C . GLY A 1 107 ? -6.524 0.702 -9.743 1.00 83.31 107 GLY A C 1
ATOM 816 O O . GLY A 1 107 ? -5.603 0.014 -9.307 1.00 83.31 107 GLY A O 1
ATOM 817 N N . GLY A 1 108 ? -7.579 1.053 -9.006 1.00 87.69 108 GLY A N 1
ATOM 818 C CA . GLY A 1 108 ? -7.787 0.524 -7.659 1.00 87.69 108 GLY A CA 1
ATOM 819 C C . GLY A 1 108 ? -7.771 -1.009 -7.686 1.00 87.69 108 GLY A C 1
ATOM 820 O O . GLY A 1 108 ? -8.382 -1.591 -8.591 1.00 87.69 108 GLY A O 1
ATOM 821 N N . PRO A 1 109 ? -7.062 -1.677 -6.760 1.00 89.81 109 PRO A N 1
ATOM 822 C CA . PRO A 1 109 ? -7.137 -3.122 -6.670 1.00 89.81 109 PRO A CA 1
ATOM 823 C C . PRO A 1 109 ? -8.568 -3.557 -6.337 1.00 89.81 109 PRO A C 1
ATOM 825 O O . PRO A 1 109 ? -9.296 -2.854 -5.636 1.00 89.81 109 PRO A O 1
ATOM 828 N N . ALA A 1 110 ? -8.960 -4.738 -6.808 1.00 90.00 110 ALA A N 1
ATOM 829 C CA . ALA A 1 110 ? -10.227 -5.361 -6.440 1.00 90.00 110 ALA A CA 1
ATOM 830 C C . ALA A 1 110 ? -9.981 -6.655 -5.663 1.00 90.00 110 ALA A C 1
ATOM 832 O O . ALA A 1 110 ? -9.140 -7.470 -6.049 1.00 90.00 110 ALA A O 1
ATOM 833 N N . LEU A 1 111 ? -10.737 -6.842 -4.582 1.00 89.19 111 LEU A N 1
ATOM 834 C CA . LEU A 1 111 ? -10.681 -8.033 -3.741 1.00 89.19 111 LEU A CA 1
ATOM 835 C C . LEU A 1 111 ? -11.846 -8.974 -4.044 1.00 89.19 111 LEU A C 1
ATOM 837 O O . LEU A 1 111 ? -13.001 -8.556 -4.122 1.00 89.19 111 LEU A O 1
ATOM 841 N N . ALA A 1 112 ? -11.529 -10.260 -4.143 1.00 85.06 112 ALA A N 1
ATOM 842 C CA . ALA A 1 112 ? -12.475 -11.366 -4.085 1.00 85.06 112 ALA A CA 1
ATOM 843 C C . ALA A 1 112 ? -11.904 -12.455 -3.152 1.00 85.06 112 ALA A C 1
ATOM 845 O O . ALA A 1 112 ? -10.717 -12.409 -2.817 1.00 85.06 112 ALA A O 1
ATOM 846 N N . PRO A 1 113 ? -12.708 -13.431 -2.690 1.00 83.44 113 PRO A N 1
ATOM 847 C CA . PRO A 1 113 ? -12.198 -14.508 -1.842 1.00 83.44 113 PRO A CA 1
ATOM 848 C C . PRO A 1 113 ? -10.989 -15.209 -2.483 1.00 83.44 113 PRO A C 1
ATOM 850 O O . PRO A 1 113 ? -11.099 -15.745 -3.584 1.00 83.44 113 PRO A O 1
ATOM 853 N N . GLY A 1 114 ? -9.832 -15.168 -1.811 1.00 80.75 114 GLY A N 1
ATOM 854 C CA . GLY A 1 114 ? -8.582 -15.753 -2.310 1.00 80.75 114 GLY A CA 1
ATOM 855 C C . GLY A 1 114 ? -8.001 -15.088 -3.567 1.00 80.75 114 GLY A C 1
ATOM 856 O O . GLY A 1 114 ? -7.217 -15.715 -4.275 1.00 80.75 114 GLY A O 1
ATOM 857 N N . MET A 1 115 ? -8.391 -13.854 -3.905 1.00 84.19 115 MET A N 1
ATOM 858 C CA . MET A 1 115 ? -7.941 -13.205 -5.139 1.00 84.19 115 MET A CA 1
ATOM 859 C C . MET A 1 115 ? -7.797 -11.686 -4.991 1.00 84.19 115 MET A C 1
ATOM 861 O O . MET A 1 115 ? -8.659 -11.011 -4.430 1.00 84.19 115 MET A O 1
ATOM 865 N N . LEU A 1 116 ? -6.726 -11.151 -5.582 1.00 86.62 116 LEU A N 1
ATOM 866 C CA . LEU A 1 116 ? -6.481 -9.720 -5.733 1.00 86.62 116 LEU A CA 1
ATOM 867 C C . LEU A 1 116 ? -6.280 -9.405 -7.219 1.00 86.62 116 LEU A C 1
ATOM 869 O O . LEU A 1 116 ? -5.318 -9.854 -7.840 1.00 86.62 116 LEU A O 1
ATOM 873 N N . VAL A 1 117 ? -7.171 -8.608 -7.800 1.00 88.00 117 VAL A N 1
ATOM 874 C CA . VAL A 1 117 ? -7.047 -8.165 -9.193 1.00 88.00 117 VAL A CA 1
ATOM 875 C C . VAL A 1 117 ? -6.389 -6.793 -9.229 1.00 88.00 117 VAL A C 1
ATOM 877 O O . VAL A 1 117 ? -6.862 -5.857 -8.586 1.00 88.00 117 VAL A O 1
ATOM 880 N N . VAL A 1 118 ? -5.327 -6.668 -10.024 1.00 87.25 118 VAL A N 1
ATOM 881 C CA . VAL A 1 118 ? -4.618 -5.409 -10.275 1.00 87.25 118 VAL A CA 1
ATOM 882 C C . VAL A 1 118 ? -4.659 -5.112 -11.772 1.00 87.25 118 VAL A C 1
ATOM 884 O O . VAL A 1 118 ? -4.510 -6.000 -12.610 1.00 87.25 118 VAL A O 1
ATOM 887 N N . LEU A 1 119 ? -4.894 -3.852 -12.131 1.00 83.44 119 LEU A N 1
ATOM 888 C CA . LEU A 1 119 ? -4.940 -3.413 -13.524 1.00 83.44 119 LEU A CA 1
ATOM 889 C C . LEU A 1 119 ? -3.726 -2.540 -13.822 1.00 83.44 119 LEU A C 1
ATOM 891 O O . LEU A 1 119 ? -3.541 -1.500 -13.190 1.00 83.44 119 LEU A O 1
ATOM 895 N N . THR A 1 120 ? -2.914 -2.959 -14.794 1.00 83.06 120 THR A N 1
ATOM 896 C CA . THR A 1 120 ? -1.748 -2.188 -15.238 1.00 83.06 120 THR A CA 1
ATOM 897 C C . THR A 1 120 ? -2.078 -1.302 -16.417 1.00 83.06 120 THR A C 1
ATOM 899 O O . THR A 1 120 ? -2.999 -1.578 -17.188 1.00 83.06 120 THR A O 1
ATOM 902 N N . CYS A 1 121 ? -1.324 -0.215 -16.545 1.00 81.19 121 CYS A N 1
ATOM 903 C CA . CYS A 1 121 ? -1.631 0.827 -17.519 1.00 81.19 121 CYS A CA 1
ATOM 904 C C . CYS A 1 121 ? -1.350 0.379 -18.964 1.00 81.19 121 CYS A C 1
ATOM 906 O O . CYS A 1 121 ? -1.912 0.945 -19.895 1.00 81.19 121 CYS A O 1
ATOM 908 N N . HIS A 1 122 ? -0.586 -0.706 -19.153 1.00 79.12 122 HIS A N 1
ATOM 909 C CA . HIS A 1 122 ? -0.307 -1.313 -20.461 1.00 79.12 122 HIS A CA 1
ATOM 910 C C . HIS A 1 122 ? -0.840 -2.754 -20.576 1.00 79.12 122 HIS A C 1
ATOM 912 O O . HIS A 1 122 ? -0.209 -3.623 -21.175 1.00 79.12 122 HIS A O 1
ATOM 918 N N . GLY A 1 123 ? -2.025 -3.006 -20.006 1.00 63.97 123 GLY A N 1
ATOM 919 C CA . GLY A 1 123 ? -2.768 -4.267 -20.116 1.00 63.97 123 GLY A CA 1
ATOM 920 C C . GLY A 1 123 ? -3.081 -4.900 -18.751 1.00 63.97 123 GLY A C 1
ATOM 921 O O . GLY A 1 123 ? -2.383 -4.651 -17.768 1.00 63.97 123 GLY A O 1
ATOM 922 N N . PRO A 1 124 ? -4.136 -5.721 -18.630 1.00 58.03 124 PRO A N 1
ATOM 923 C CA . PRO A 1 124 ? -4.479 -6.345 -17.354 1.00 58.03 124 PRO A CA 1
ATOM 924 C C . PRO A 1 124 ? -3.439 -7.408 -16.956 1.00 58.03 124 PRO A C 1
ATOM 926 O O . PRO A 1 124 ? -3.077 -8.261 -17.766 1.00 58.03 124 PRO A O 1
ATOM 929 N N . ARG A 1 125 ? -2.992 -7.396 -15.693 1.00 63.09 125 ARG A N 1
ATOM 930 C CA . ARG A 1 125 ? -2.201 -8.480 -15.084 1.00 63.09 125 ARG A CA 1
ATOM 931 C C . ARG A 1 125 ? -2.877 -8.905 -13.783 1.00 63.09 125 ARG A C 1
ATOM 933 O O . ARG A 1 125 ? -2.792 -8.202 -12.787 1.00 63.09 125 ARG A O 1
ATOM 940 N N . ALA A 1 126 ? -3.560 -10.045 -13.783 1.00 56.88 126 ALA A N 1
ATOM 941 C CA . ALA A 1 126 ? -4.171 -10.578 -12.567 1.00 56.88 126 ALA A CA 1
ATOM 942 C C . ALA A 1 126 ? -3.130 -11.341 -11.735 1.00 56.88 126 ALA A C 1
ATOM 944 O O . ALA A 1 126 ? -2.377 -12.144 -12.287 1.00 56.88 126 ALA A O 1
ATOM 945 N N . ILE A 1 127 ? -3.122 -11.133 -10.416 1.00 62.84 127 ILE A N 1
ATOM 946 C CA . ILE A 1 127 ? -2.417 -12.016 -9.484 1.00 62.84 127 ILE A CA 1
ATOM 947 C C . ILE A 1 127 ? -3.448 -12.956 -8.867 1.00 62.84 127 ILE A C 1
ATOM 949 O O . ILE A 1 127 ? -4.471 -12.528 -8.336 1.00 62.84 127 ILE A O 1
ATOM 953 N N . LEU A 1 128 ? -3.161 -14.253 -8.890 1.00 53.00 128 LEU A N 1
ATOM 954 C CA . LEU A 1 128 ? -3.807 -15.188 -7.980 1.00 53.00 128 LEU A CA 1
ATOM 955 C C . LEU A 1 128 ? -2.993 -15.189 -6.685 1.00 53.00 128 LEU A C 1
ATOM 957 O O . LEU A 1 128 ? -1.871 -15.693 -6.670 1.00 53.00 128 LEU A O 1
ATOM 961 N N . THR A 1 129 ? -3.510 -14.582 -5.619 1.00 52.00 129 THR A N 1
ATOM 962 C CA . THR A 1 129 ? -2.865 -14.703 -4.309 1.00 52.00 129 THR A CA 1
ATOM 963 C C . THR A 1 129 ? -3.317 -16.007 -3.662 1.00 52.00 129 THR A C 1
ATOM 965 O O . THR A 1 129 ? -4.487 -16.187 -3.345 1.00 52.00 129 THR A O 1
ATOM 968 N N . ALA A 1 130 ? -2.395 -16.945 -3.463 1.00 40.84 130 ALA A N 1
ATOM 969 C CA . ALA A 1 130 ? -2.633 -18.124 -2.638 1.00 40.84 130 ALA A CA 1
ATOM 970 C C . ALA A 1 130 ? -2.433 -17.768 -1.156 1.00 40.84 130 ALA A C 1
ATOM 972 O O . ALA A 1 130 ? -1.546 -18.311 -0.513 1.00 40.84 130 ALA A O 1
ATOM 973 N N . ALA A 1 131 ? -3.187 -16.801 -0.629 1.00 38.66 131 ALA A N 1
ATOM 974 C CA . ALA A 1 131 ? -3.154 -16.470 0.797 1.00 38.66 131 ALA A CA 1
ATOM 975 C C . ALA A 1 131 ? -4.337 -15.582 1.204 1.00 38.66 131 ALA A C 1
ATOM 977 O O . ALA A 1 131 ? -4.140 -14.432 1.572 1.00 38.66 131 ALA A O 1
ATOM 978 N N . ILE A 1 132 ? -5.564 -16.104 1.133 1.00 37.19 132 ILE A N 1
ATOM 979 C CA . ILE A 1 132 ? -6.647 -15.683 2.036 1.00 37.19 132 ILE A CA 1
ATOM 980 C C . ILE A 1 132 ? -7.483 -16.941 2.317 1.00 37.19 132 ILE A C 1
ATOM 982 O O . ILE A 1 132 ? -8.437 -17.230 1.594 1.00 37.19 132 ILE A O 1
ATOM 986 N N . GLU A 1 133 ? -7.077 -17.740 3.309 1.00 32.72 133 GLU A N 1
ATOM 987 C CA . GLU A 1 133 ? -8.000 -18.706 3.915 1.00 32.72 133 GLU A CA 1
ATOM 988 C C . GLU A 1 133 ? -9.096 -17.954 4.687 1.00 32.72 133 GLU A C 1
ATOM 990 O O . GLU A 1 133 ? -8.904 -16.824 5.142 1.00 32.72 133 GLU A O 1
ATOM 995 N N . GLN A 1 134 ? -10.275 -18.576 4.707 1.00 36.75 134 GLN A N 1
ATOM 996 C CA . GLN A 1 134 ? -11.580 -18.005 5.042 1.00 36.75 134 GLN A CA 1
ATOM 997 C C . GLN A 1 134 ? -11.699 -17.474 6.467 1.00 36.75 134 GLN A C 1
ATOM 999 O O . GLN A 1 134 ? -11.199 -18.107 7.414 1.00 36.75 134 GLN A O 1
#

Organism: NCBI:txid2562237